Protein AF-A0A7J3X0F4-F1 (afdb_monomer)

Foldseek 3Di:
DDDDQQQVVQVQLQVCLVVPPQKDKGADDPVVVVVLVVCVVVPQWDDKDWADPVPRTMIITGGDSNDPHDGDDPPPDDDDPVCVVVVVD

Solvent-accessible surface area (backbone atoms only — not comparable to full-atom values): 5517 Å²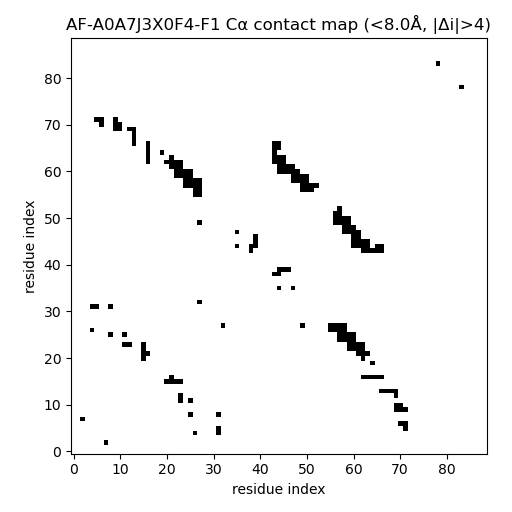 total; per-residue (Å²): 132,88,81,60,64,64,55,52,48,28,52,52,51,42,54,34,38,75,72,63,43,61,55,49,78,42,80,48,47,77,68,55,54,54,53,50,53,52,39,32,75,74,61,44,34,52,66,69,46,83,43,84,67,95,76,68,30,29,31,44,35,31,48,66,78,62,65,86,81,55,77,70,78,76,78,83,75,89,76,58,90,89,50,50,71,75,75,74,110

pLDDT: mean 89.87, std 8.06, range [42.25, 96.06]

Structure (mmCIF, N/CA/C/O backbone):
data_AF-A0A7J3X0F4-F1
#
_entry.id   AF-A0A7J3X0F4-F1
#
loop_
_atom_site.group_PDB
_atom_site.id
_atom_site.type_symbol
_atom_site.label_atom_id
_atom_site.label_alt_id
_atom_site.label_comp_id
_atom_site.label_asym_id
_atom_site.label_entity_id
_atom_site.label_seq_id
_atom_site.pdbx_PDB_ins_code
_atom_site.Cartn_x
_atom_site.Cartn_y
_atom_site.Cartn_z
_atom_site.occupancy
_atom_site.B_iso_or_equiv
_atom_site.auth_seq_id
_atom_site.auth_comp_id
_atom_site.auth_asym_id
_atom_site.auth_atom_id
_atom_site.pdbx_PDB_model_num
ATOM 1 N N . MET A 1 1 ? 5.463 19.526 11.864 1.00 42.25 1 MET A N 1
ATOM 2 C CA . MET A 1 1 ? 5.304 19.037 10.474 1.00 42.25 1 MET A CA 1
ATOM 3 C C . MET A 1 1 ? 4.461 17.771 10.490 1.00 42.25 1 MET A C 1
ATOM 5 O O . MET A 1 1 ? 4.838 16.827 11.172 1.00 42.25 1 MET A O 1
ATOM 9 N N . SER A 1 2 ? 3.315 17.754 9.804 1.00 52.97 2 SER A N 1
ATOM 10 C CA . SER A 1 2 ? 2.478 16.550 9.699 1.00 52.97 2 SER A CA 1
ATOM 11 C C . SER A 1 2 ? 3.192 15.504 8.836 1.00 52.97 2 SER A C 1
ATOM 13 O O . SER A 1 2 ? 3.480 15.753 7.664 1.00 52.97 2 SER A O 1
ATOM 15 N N . ARG A 1 3 ? 3.540 14.357 9.428 1.00 68.25 3 ARG A N 1
ATOM 16 C CA . ARG A 1 3 ? 4.170 13.237 8.722 1.00 68.25 3 ARG A CA 1
ATOM 17 C C . ARG A 1 3 ? 3.103 12.533 7.895 1.00 68.25 3 ARG A C 1
ATOM 19 O O . ARG A 1 3 ? 2.207 11.896 8.435 1.00 68.25 3 ARG A O 1
ATOM 26 N N . ASP A 1 4 ? 3.197 12.638 6.580 1.00 85.94 4 ASP A N 1
ATOM 27 C CA . ASP A 1 4 ? 2.271 11.943 5.692 1.00 85.94 4 ASP A CA 1
ATOM 28 C C . ASP A 1 4 ? 2.597 10.445 5.638 1.00 85.94 4 ASP A C 1
ATOM 30 O O . ASP A 1 4 ? 3.712 10.021 5.311 1.00 85.94 4 ASP A O 1
ATOM 34 N N . LEU A 1 5 ? 1.586 9.659 5.995 1.00 88.75 5 LEU A N 1
ATOM 35 C CA . LEU A 1 5 ? 1.673 8.213 6.160 1.00 88.75 5 LEU A CA 1
ATOM 36 C C . LEU A 1 5 ? 1.793 7.470 4.822 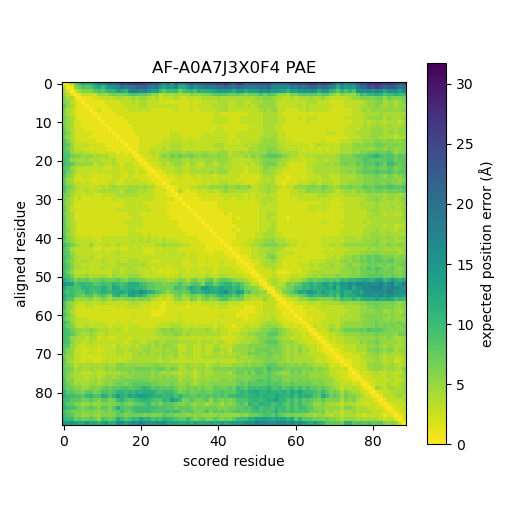1.00 88.75 5 LEU A C 1
ATOM 38 O O . LEU A 1 5 ? 2.339 6.376 4.766 1.00 88.75 5 LEU A O 1
ATOM 42 N N . VAL A 1 6 ? 1.306 8.045 3.723 1.00 91.50 6 VAL A N 1
ATOM 43 C CA . VAL A 1 6 ? 1.291 7.361 2.425 1.00 91.50 6 VAL A CA 1
ATOM 44 C C . VAL A 1 6 ? 2.682 7.384 1.798 1.00 91.50 6 VAL A C 1
ATOM 46 O O . VAL A 1 6 ? 3.166 6.347 1.351 1.00 91.50 6 VAL A O 1
ATOM 49 N N . SER A 1 7 ? 3.378 8.526 1.815 1.00 91.31 7 SER A N 1
ATOM 50 C CA . SER A 1 7 ? 4.778 8.543 1.352 1.00 91.31 7 SER A CA 1
ATOM 51 C C . SER A 1 7 ? 5.689 7.728 2.237 1.00 91.31 7 SER A C 1
ATOM 53 O O . SER A 1 7 ? 6.541 7.025 1.707 1.00 91.31 7 SER A O 1
ATOM 55 N N . GLY A 1 8 ? 5.485 7.771 3.555 1.00 92.50 8 GLY A N 1
ATOM 56 C CA . GLY A 1 8 ? 6.242 6.908 4.451 1.00 92.50 8 GLY A CA 1
ATOM 57 C C . GLY A 1 8 ? 6.068 5.430 4.094 1.00 92.50 8 GLY A C 1
ATOM 58 O O . GLY A 1 8 ? 7.067 4.730 3.986 1.00 92.50 8 GLY A O 1
ATOM 59 N N . LEU A 1 9 ? 4.830 4.982 3.849 1.00 93.44 9 LEU A N 1
ATOM 60 C CA . LEU A 1 9 ? 4.532 3.599 3.471 1.00 93.44 9 LEU A CA 1
ATOM 61 C C . LEU A 1 9 ? 5.301 3.170 2.219 1.00 93.44 9 LEU A C 1
ATOM 63 O O . LEU A 1 9 ? 6.009 2.169 2.255 1.00 93.44 9 LEU A O 1
ATOM 67 N N . PHE A 1 10 ? 5.167 3.911 1.119 1.00 93.38 10 PHE A N 1
ATOM 68 C CA . PHE A 1 10 ? 5.765 3.517 -0.159 1.00 93.38 10 PHE A CA 1
ATOM 69 C C . PHE A 1 10 ? 7.294 3.537 -0.129 1.00 93.38 10 PHE A C 1
ATOM 71 O O . PHE A 1 10 ? 7.921 2.646 -0.696 1.00 93.38 10 PHE A O 1
ATOM 78 N N . THR A 1 11 ? 7.900 4.489 0.584 1.00 93.00 11 THR A N 1
ATOM 79 C CA . THR A 1 11 ? 9.349 4.487 0.813 1.00 93.00 11 THR A CA 1
ATOM 80 C C . THR A 1 11 ? 9.779 3.278 1.640 1.00 93.00 11 T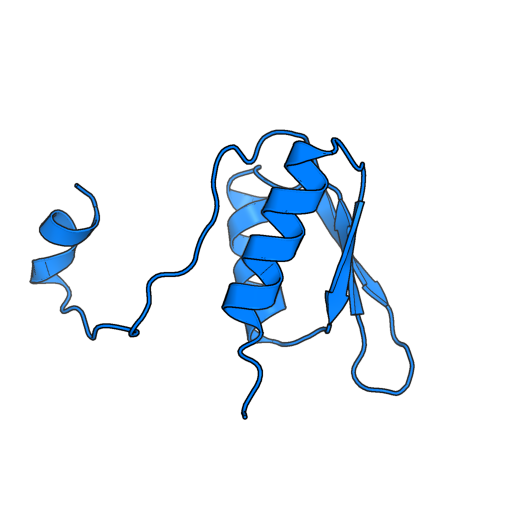HR A C 1
ATOM 82 O O . THR A 1 11 ? 10.761 2.623 1.302 1.00 93.00 11 THR A O 1
ATOM 85 N N . THR A 1 12 ? 9.042 2.936 2.702 1.00 93.38 12 THR A N 1
ATOM 86 C CA . THR A 1 12 ? 9.334 1.742 3.504 1.00 93.38 12 THR A CA 1
ATOM 87 C C . THR A 1 12 ? 9.198 0.465 2.676 1.00 93.38 12 THR A C 1
ATOM 89 O O . THR A 1 12 ? 10.093 -0.373 2.742 1.00 93.38 12 THR A O 1
ATOM 92 N N . LEU A 1 13 ? 8.141 0.321 1.872 1.00 93.44 13 LEU A N 1
ATOM 93 C CA . LEU A 1 13 ? 7.949 -0.833 0.986 1.00 93.44 13 LEU A CA 1
ATOM 94 C C . LEU A 1 13 ? 9.102 -0.970 -0.013 1.00 93.44 13 LEU A C 1
ATOM 96 O O . LEU A 1 13 ? 9.730 -2.023 -0.071 1.00 93.44 13 LEU A O 1
ATOM 100 N N . GLN A 1 14 ? 9.429 0.107 -0.733 1.00 93.19 14 GLN A N 1
ATOM 101 C CA . GLN A 1 14 ? 10.494 0.097 -1.733 1.00 93.19 14 GLN A CA 1
ATOM 102 C C . GLN A 1 14 ? 11.857 -0.245 -1.122 1.00 93.19 14 GLN A C 1
ATOM 104 O O . GLN A 1 14 ? 12.584 -1.072 -1.666 1.00 93.19 14 GLN A O 1
ATOM 109 N N . ASN A 1 15 ? 12.198 0.352 0.023 1.00 92.75 15 ASN A N 1
ATOM 110 C CA . ASN A 1 15 ? 13.479 0.094 0.680 1.00 92.75 15 ASN A CA 1
ATOM 111 C C . ASN A 1 15 ? 13.584 -1.354 1.179 1.00 92.75 15 ASN A C 1
ATOM 113 O O . ASN A 1 15 ? 14.635 -1.973 1.040 1.00 92.75 15 ASN A O 1
ATOM 117 N N . ASN A 1 16 ? 12.507 -1.907 1.747 1.00 93.38 16 ASN A N 1
ATOM 118 C CA . ASN A 1 16 ? 12.514 -3.290 2.224 1.00 93.38 16 ASN A CA 1
ATOM 119 C C . ASN A 1 16 ? 12.576 -4.296 1.066 1.00 93.38 16 ASN A C 1
ATOM 121 O O . ASN A 1 16 ? 13.313 -5.274 1.167 1.00 93.38 16 ASN A O 1
ATOM 125 N N . GLU A 1 17 ? 11.876 -4.045 -0.042 1.00 91.00 17 GLU A N 1
ATOM 126 C CA . GLU A 1 17 ? 11.971 -4.878 -1.250 1.00 91.00 17 GLU A CA 1
ATOM 127 C C . GLU A 1 17 ? 13.366 -4.799 -1.887 1.00 91.00 17 GLU A C 1
ATOM 129 O O . GLU A 1 17 ? 13.926 -5.833 -2.248 1.00 91.00 17 GLU A O 1
ATOM 134 N N . ALA A 1 18 ? 13.981 -3.611 -1.940 1.00 90.69 18 ALA A N 1
ATOM 135 C CA . ALA A 1 18 ? 15.340 -3.433 -2.461 1.00 90.69 18 ALA A CA 1
ATOM 136 C C . ALA A 1 18 ? 16.389 -4.224 -1.659 1.00 90.69 18 ALA A C 1
ATOM 138 O O . ALA A 1 18 ? 17.303 -4.810 -2.236 1.00 90.69 18 ALA A O 1
ATOM 139 N N . VAL A 1 19 ? 16.229 -4.286 -0.332 1.00 92.06 19 VAL A N 1
ATOM 140 C CA . VAL A 1 19 ? 17.078 -5.085 0.573 1.00 92.06 19 VAL A CA 1
ATOM 141 C C . VAL A 1 19 ? 16.691 -6.577 0.566 1.00 92.06 19 VAL A C 1
ATOM 143 O O . VAL A 1 19 ? 17.424 -7.405 1.098 1.00 92.06 19 VAL A O 1
ATOM 146 N N . ARG A 1 20 ? 15.582 -6.951 -0.092 1.00 89.56 20 ARG A N 1
ATOM 147 C CA . ARG A 1 20 ? 14.996 -8.307 -0.119 1.00 89.56 20 ARG A CA 1
ATOM 148 C C . ARG A 1 20 ? 14.546 -8.814 1.254 1.00 89.56 20 ARG A C 1
ATOM 150 O O . ARG A 1 20 ? 14.623 -10.010 1.547 1.00 89.56 20 ARG A O 1
ATOM 157 N N . ASN A 1 21 ? 14.034 -7.914 2.089 1.00 92.12 21 ASN A N 1
ATOM 158 C CA . ASN A 1 21 ? 13.356 -8.301 3.320 1.00 92.12 21 ASN A CA 1
ATOM 159 C C . ASN A 1 21 ? 12.055 -9.042 2.995 1.00 92.12 21 ASN A C 1
ATOM 161 O O . ASN A 1 21 ? 11.345 -8.705 2.052 1.00 92.12 21 ASN A O 1
ATOM 165 N N . ARG A 1 22 ? 11.728 -10.054 3.803 1.00 91.38 22 ARG A N 1
ATOM 166 C CA . ARG A 1 22 ? 10.514 -10.874 3.628 1.00 91.38 22 ARG A CA 1
ATOM 167 C C . ARG A 1 22 ? 9.255 -10.206 4.176 1.00 91.38 22 ARG A C 1
ATOM 169 O O . ARG A 1 22 ? 8.142 -10.600 3.839 1.00 91.38 22 ARG A O 1
ATOM 176 N N . GLU A 1 23 ? 9.430 -9.210 5.035 1.00 93.44 23 GLU A N 1
ATOM 177 C CA . GLU A 1 23 ? 8.345 -8.521 5.715 1.00 93.44 23 GLU A CA 1
ATOM 178 C C . GLU A 1 23 ? 8.693 -7.059 5.985 1.00 93.44 23 GLU A C 1
ATOM 180 O O . GLU A 1 23 ? 9.863 -6.698 6.117 1.00 93.44 23 GLU A O 1
ATOM 185 N N . CYS A 1 24 ? 7.668 -6.220 6.108 1.00 93.50 24 CYS A N 1
ATOM 186 C CA . CYS A 1 24 ? 7.814 -4.866 6.627 1.00 93.50 24 CYS A CA 1
ATOM 187 C C . CYS A 1 24 ? 6.711 -4.536 7.634 1.00 93.50 24 CYS A C 1
ATOM 189 O O . CYS A 1 24 ? 5.588 -5.032 7.532 1.00 93.50 24 CYS A O 1
ATOM 191 N N . ILE A 1 25 ? 7.028 -3.665 8.591 1.00 93.19 25 ILE A N 1
ATOM 192 C CA . ILE A 1 25 ? 6.091 -3.201 9.617 1.00 93.19 25 ILE A CA 1
ATOM 193 C C . ILE A 1 25 ? 5.818 -1.713 9.398 1.00 93.19 25 ILE A C 1
ATOM 195 O O . ILE A 1 25 ? 6.755 -0.922 9.280 1.00 93.19 25 ILE A O 1
ATOM 199 N N . TYR A 1 26 ? 4.544 -1.320 9.369 1.00 93.88 26 TYR A N 1
ATOM 200 C CA . TYR A 1 26 ? 4.139 0.075 9.181 1.00 93.88 26 TYR A CA 1
ATOM 201 C C . TYR A 1 26 ? 2.970 0.467 10.104 1.00 93.88 26 TYR A C 1
ATOM 203 O O . TYR A 1 26 ? 2.140 -0.387 10.400 1.00 93.88 26 TYR A O 1
ATOM 211 N N . PRO A 1 27 ? 2.859 1.724 10.581 1.00 92.56 27 PRO A N 1
ATOM 212 C CA . PRO A 1 27 ? 1.717 2.169 11.383 1.00 92.56 27 PRO A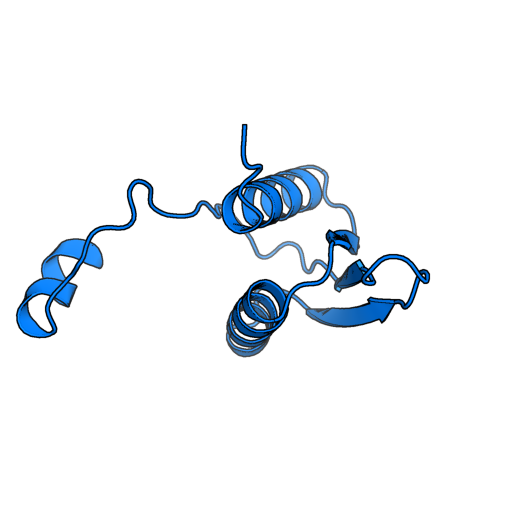 CA 1
ATOM 213 C C . PRO A 1 27 ? 0.370 1.924 10.700 1.00 92.56 27 PRO A C 1
ATOM 215 O O . PRO A 1 27 ? 0.225 2.120 9.489 1.00 92.56 27 PRO A O 1
ATOM 218 N N . ALA A 1 28 ? -0.633 1.527 11.479 1.00 90.75 28 ALA A N 1
ATOM 219 C CA . ALA A 1 28 ? -1.947 1.248 10.933 1.00 90.75 28 ALA A CA 1
ATOM 220 C C . ALA A 1 28 ? -2.786 2.518 10.734 1.00 90.75 28 ALA A C 1
ATOM 222 O O . ALA A 1 28 ? -2.791 3.452 11.532 1.00 90.75 28 ALA A O 1
ATOM 223 N N . SER A 1 29 ? -3.522 2.546 9.626 1.00 91.31 29 SER A N 1
ATOM 224 C CA .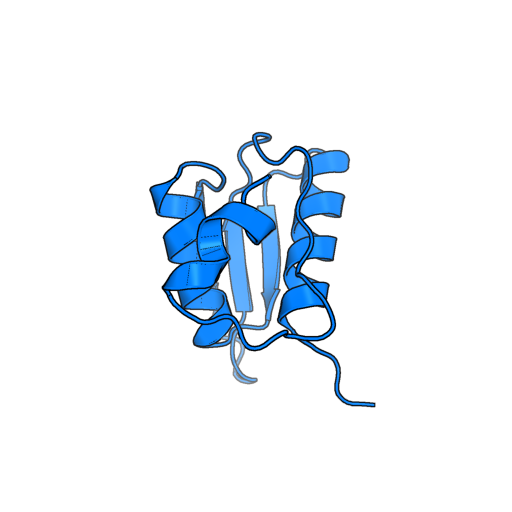 SER A 1 29 ? -4.545 3.544 9.319 1.00 91.31 29 SER A CA 1
ATOM 225 C C . SER A 1 29 ? -5.541 2.946 8.330 1.00 91.31 29 SER A C 1
ATOM 227 O O . SER A 1 29 ? -5.175 2.098 7.513 1.00 91.31 29 SER A O 1
ATOM 229 N N . LYS A 1 30 ? -6.797 3.407 8.360 1.00 91.25 30 LYS A N 1
ATOM 230 C CA . LYS A 1 30 ? -7.851 2.951 7.434 1.00 91.25 30 LYS A CA 1
ATOM 231 C C . LYS A 1 30 ? -7.450 3.146 5.967 1.00 91.25 30 LYS A C 1
ATOM 233 O O . LYS A 1 30 ? -7.705 2.278 5.138 1.00 91.25 30 LYS A O 1
ATOM 238 N N . LEU A 1 31 ? -6.779 4.259 5.655 1.00 92.06 31 LEU A N 1
ATOM 239 C CA . LEU A 1 31 ? -6.293 4.545 4.303 1.00 92.06 31 LEU A CA 1
ATOM 240 C C . LEU A 1 31 ? -5.211 3.545 3.871 1.00 92.06 31 LEU A C 1
ATOM 242 O O . LEU A 1 31 ? -5.272 3.009 2.769 1.00 92.06 31 LEU A O 1
ATOM 246 N N . ILE A 1 32 ? -4.260 3.260 4.762 1.00 93.88 32 ILE A N 1
ATOM 247 C CA . ILE A 1 32 ? -3.171 2.308 4.517 1.00 93.88 32 ILE A CA 1
ATOM 248 C C . ILE A 1 32 ? -3.735 0.903 4.293 1.00 93.88 32 ILE A C 1
ATOM 250 O O . ILE A 1 32 ? -3.349 0.245 3.335 1.00 93.88 32 ILE A O 1
ATOM 254 N N . ALA A 1 33 ? -4.717 0.479 5.094 1.00 94.00 33 ALA A N 1
ATOM 255 C CA . ALA A 1 33 ? -5.386 -0.808 4.914 1.00 94.00 33 ALA A CA 1
ATOM 256 C C . ALA A 1 33 ? -6.020 -0.947 3.518 1.00 94.00 33 ALA A C 1
ATOM 258 O O . ALA A 1 33 ? -5.897 -1.989 2.879 1.00 94.00 33 ALA A O 1
ATOM 259 N N . ASN A 1 34 ? -6.670 0.110 3.018 1.00 95.12 34 ASN A N 1
ATOM 260 C CA . ASN A 1 34 ? -7.265 0.103 1.681 1.00 95.12 34 ASN A CA 1
ATOM 261 C C . ASN A 1 34 ? -6.205 0.047 0.572 1.00 95.12 34 ASN A C 1
ATOM 263 O O . ASN A 1 34 ? -6.380 -0.706 -0.383 1.00 95.12 34 ASN A O 1
ATOM 267 N N . ILE A 1 35 ? -5.095 0.778 0.715 1.00 94.25 35 ILE A N 1
ATOM 268 C CA . ILE A 1 35 ? -3.968 0.722 -0.232 1.00 94.25 35 ILE A CA 1
ATOM 269 C C . ILE A 1 35 ? -3.372 -0.691 -0.271 1.00 94.25 35 ILE A C 1
ATOM 271 O O . ILE A 1 35 ? -3.200 -1.255 -1.349 1.00 94.25 35 ILE A O 1
ATOM 275 N N . LEU A 1 36 ? -3.115 -1.296 0.894 1.00 94.69 36 LEU A N 1
ATOM 276 C CA . LEU A 1 36 ? -2.572 -2.654 0.987 1.00 94.69 36 LEU A CA 1
ATOM 277 C C . LEU A 1 36 ? -3.512 -3.689 0.355 1.00 94.69 36 LEU A C 1
ATOM 279 O O . LEU A 1 36 ? -3.050 -4.548 -0.386 1.00 94.69 36 LEU A O 1
ATOM 283 N N . ARG A 1 37 ? -4.833 -3.570 0.545 1.00 95.81 37 ARG A N 1
ATOM 284 C CA . ARG A 1 37 ? -5.813 -4.446 -0.130 1.00 95.81 37 ARG A CA 1
ATOM 285 C C . ARG A 1 37 ? -5.736 -4.363 -1.654 1.00 95.81 37 ARG A C 1
ATOM 287 O O . ARG A 1 37 ? -5.860 -5.389 -2.317 1.00 95.81 37 ARG A O 1
ATOM 294 N N . VAL A 1 38 ? -5.546 -3.168 -2.215 1.00 95.56 38 VAL A N 1
ATOM 295 C CA . VAL A 1 38 ? -5.376 -2.997 -3.668 1.00 95.56 38 VAL A CA 1
ATOM 296 C C . VAL A 1 38 ? -4.071 -3.650 -4.125 1.00 95.56 38 VAL A C 1
ATOM 298 O O . VAL A 1 38 ? -4.087 -4.451 -5.057 1.00 95.56 38 VAL A O 1
ATOM 301 N N . LEU A 1 39 ? -2.959 -3.393 -3.429 1.00 94.38 39 LEU A N 1
ATOM 302 C CA . LEU A 1 39 ? -1.661 -4.003 -3.747 1.00 94.38 39 LEU A CA 1
ATOM 303 C C . LEU A 1 39 ? -1.699 -5.537 -3.671 1.00 94.38 39 LEU A C 1
ATOM 305 O O . LEU A 1 39 ? -1.116 -6.208 -4.522 1.00 94.38 39 LEU A O 1
ATOM 309 N N . GLN A 1 40 ? -2.411 -6.088 -2.686 1.00 94.75 40 GLN A N 1
ATOM 310 C CA . GLN A 1 40 ? -2.605 -7.527 -2.526 1.00 94.75 40 GLN A CA 1
ATOM 311 C C . GLN A 1 40 ? -3.447 -8.106 -3.667 1.00 94.75 40 GLN A C 1
ATOM 313 O O . GLN A 1 40 ? -3.084 -9.133 -4.234 1.00 94.75 40 GLN A O 1
ATOM 318 N N . ARG A 1 41 ? -4.541 -7.433 -4.055 1.00 96.06 41 ARG A N 1
ATOM 319 C CA . ARG A 1 41 ? -5.406 -7.863 -5.167 1.00 96.06 41 ARG A CA 1
ATOM 320 C C . ARG A 1 41 ? -4.638 -7.970 -6.486 1.00 96.06 41 ARG A C 1
ATOM 322 O O . ARG A 1 41 ? -4.875 -8.901 -7.245 1.00 96.06 41 ARG A O 1
ATOM 329 N N . HIS A 1 42 ? -3.723 -7.039 -6.743 1.00 94.19 42 HIS A N 1
ATOM 330 C CA . HIS A 1 42 ? -2.860 -7.070 -7.927 1.00 94.19 42 HIS A CA 1
ATOM 331 C C . HIS A 1 42 ? -1.622 -7.973 -7.761 1.00 94.19 42 HIS A C 1
ATOM 333 O O . HIS A 1 42 ? -0.834 -8.111 -8.692 1.00 94.19 42 HIS A O 1
ATOM 339 N N . GLY A 1 43 ? -1.446 -8.615 -6.601 1.00 93.06 43 GLY A N 1
ATOM 340 C CA . GLY A 1 43 ? -0.385 -9.591 -6.362 1.00 93.06 43 GLY A CA 1
ATOM 341 C C . GLY A 1 43 ? 1.014 -8.995 -6.190 1.00 93.06 43 GLY A C 1
ATOM 342 O O . GLY A 1 43 ? 1.991 -9.713 -6.414 1.00 93.06 43 GLY A O 1
ATOM 343 N N . TYR A 1 44 ? 1.124 -7.714 -5.813 1.00 92.88 44 TYR A N 1
ATOM 344 C CA . TYR A 1 44 ? 2.406 -7.066 -5.496 1.00 92.88 44 TYR A CA 1
ATOM 345 C C . TYR A 1 44 ? 2.922 -7.438 -4.104 1.00 92.88 44 TYR A C 1
ATOM 347 O O . TYR A 1 44 ? 4.125 -7.589 -3.913 1.00 92.88 44 TYR A O 1
ATOM 355 N N . ILE A 1 45 ? 2.009 -7.592 -3.143 1.00 94.62 45 ILE A N 1
ATOM 356 C CA . ILE A 1 45 ? 2.306 -7.997 -1.765 1.00 94.62 45 ILE A CA 1
ATOM 357 C C . ILE A 1 45 ? 1.591 -9.306 -1.428 1.00 94.62 45 ILE A C 1
ATOM 359 O O . ILE A 1 45 ? 0.610 -9.674 -2.078 1.00 94.62 45 ILE A O 1
ATOM 363 N N . GLY A 1 46 ? 2.092 -9.996 -0.407 1.00 94.19 46 GLY A N 1
ATOM 364 C CA . GLY A 1 46 ? 1.484 -11.203 0.138 1.00 94.19 46 GLY A CA 1
ATOM 365 C C . GLY A 1 46 ? 0.358 -10.891 1.123 1.00 94.19 46 GLY A C 1
ATOM 366 O O . GLY A 1 46 ? -0.378 -9.911 0.984 1.00 94.19 46 GLY A O 1
ATOM 367 N N . ALA A 1 47 ? 0.217 -11.741 2.138 1.00 94.06 47 ALA A N 1
ATOM 368 C CA . ALA A 1 47 ? -0.693 -11.474 3.243 1.00 94.06 47 ALA A CA 1
ATOM 369 C C . ALA A 1 47 ? -0.204 -10.281 4.081 1.00 94.06 47 ALA A C 1
ATOM 371 O O . ALA A 1 47 ? 0.994 -10.006 4.172 1.00 94.06 47 ALA A O 1
ATOM 372 N N . PHE A 1 48 ? -1.137 -9.569 4.709 1.00 95.31 48 PHE A N 1
ATOM 373 C CA . PHE A 1 48 ? -0.810 -8.581 5.728 1.00 95.31 48 PHE A CA 1
ATOM 374 C C . PHE A 1 48 ? -1.721 -8.756 6.941 1.00 95.31 48 PHE A C 1
ATOM 376 O O . PHE A 1 48 ? -2.896 -9.097 6.807 1.00 95.31 48 PHE A O 1
ATOM 383 N N . GLU A 1 49 ? -1.171 -8.505 8.122 1.00 94.00 49 GLU A N 1
ATOM 384 C CA . GLU A 1 49 ? -1.822 -8.722 9.410 1.00 94.00 49 GLU A CA 1
ATOM 385 C C . GLU A 1 49 ? -1.844 -7.424 10.211 1.00 94.00 49 GLU A C 1
ATOM 387 O O . GLU A 1 49 ? -0.894 -6.638 10.174 1.00 94.00 49 GLU A O 1
ATOM 392 N N . TYR A 1 50 ? -2.934 -7.192 10.941 1.00 93.94 50 TYR A N 1
ATOM 393 C CA . TYR A 1 50 ? -3.029 -6.094 11.896 1.00 93.94 50 TYR A CA 1
ATOM 394 C C . TYR A 1 50 ? -2.536 -6.561 13.266 1.00 93.94 50 TYR A C 1
ATOM 396 O O . TYR A 1 50 ? -3.059 -7.520 13.826 1.00 93.94 50 TYR A O 1
ATOM 404 N N . ILE A 1 51 ? -1.546 -5.859 13.802 1.00 92.62 51 ILE A N 1
ATOM 405 C CA . ILE A 1 51 ? -0.980 -6.067 15.131 1.00 92.62 51 ILE A CA 1
ATOM 406 C C . ILE A 1 51 ? -1.457 -4.923 16.021 1.00 92.62 51 ILE A C 1
ATOM 408 O O . ILE A 1 51 ? -1.177 -3.752 15.748 1.00 92.62 51 ILE A O 1
ATOM 412 N N . GLU A 1 52 ? -2.156 -5.252 17.101 1.00 87.50 52 GLU A N 1
ATOM 413 C CA . GLU A 1 52 ? -2.596 -4.273 18.088 1.00 87.50 52 GLU A CA 1
ATOM 414 C C . GLU A 1 52 ? -1.488 -4.011 19.119 1.00 87.50 52 GLU A C 1
ATOM 416 O O . GLU A 1 52 ? -1.022 -4.925 19.787 1.00 87.50 52 GLU A O 1
ATOM 421 N N . ASP A 1 53 ? -1.049 -2.755 19.233 1.00 82.75 53 ASP A N 1
ATOM 422 C CA . ASP A 1 53 ? 0.061 -2.332 20.114 1.00 82.75 53 ASP A CA 1
ATOM 423 C C . ASP A 1 53 ? -0.410 -1.306 21.168 1.00 82.75 53 ASP A C 1
ATOM 425 O O . ASP A 1 53 ? 0.344 -0.447 21.617 1.00 82.75 53 ASP A O 1
ATOM 429 N N . GLY A 1 54 ? -1.719 -1.263 21.455 1.00 82.25 54 GLY A N 1
ATOM 430 C CA . GLY A 1 54 ? -2.349 -0.307 22.386 1.00 82.25 54 GLY A CA 1
ATOM 431 C C . GLY A 1 54 ? -2.240 1.185 22.008 1.00 82.25 54 GLY A C 1
ATOM 432 O O . GLY A 1 54 ? -2.816 2.038 22.674 1.00 82.25 54 GLY A O 1
ATOM 433 N N . ARG A 1 55 ? -1.509 1.522 20.935 1.00 78.19 55 ARG A N 1
ATOM 434 C CA . ARG A 1 55 ? -1.171 2.893 20.504 1.00 78.19 55 ARG A CA 1
ATOM 435 C C . ARG A 1 55 ? -1.584 3.201 19.058 1.00 78.19 55 ARG A C 1
ATOM 437 O O . ARG A 1 55 ? -0.963 4.029 18.398 1.00 78.19 55 ARG A O 1
ATOM 444 N N . GLY A 1 56 ? -2.615 2.520 18.553 1.00 75.06 56 GLY A N 1
ATOM 445 C CA . GLY A 1 56 ? -3.146 2.715 17.192 1.00 75.06 56 GLY A CA 1
ATOM 446 C C . GLY A 1 56 ? -2.763 1.636 16.173 1.00 75.06 56 GLY A C 1
ATOM 447 O O . GLY A 1 56 ? -3.140 1.746 15.011 1.00 75.06 56 GLY A O 1
ATOM 448 N N . GLY A 1 57 ? -2.062 0.588 16.616 1.00 89.56 57 GLY A N 1
ATOM 449 C CA . GLY A 1 57 ? -1.785 -0.616 15.833 1.00 89.56 57 GLY A CA 1
ATOM 450 C C . GLY A 1 57 ? -0.757 -0.449 14.711 1.00 89.56 57 GLY A C 1
ATOM 451 O O . GLY A 1 57 ? -0.347 0.652 14.330 1.00 89.56 57 GLY A O 1
ATOM 452 N N . LYS A 1 58 ? -0.306 -1.582 14.181 1.00 93.81 58 LYS A N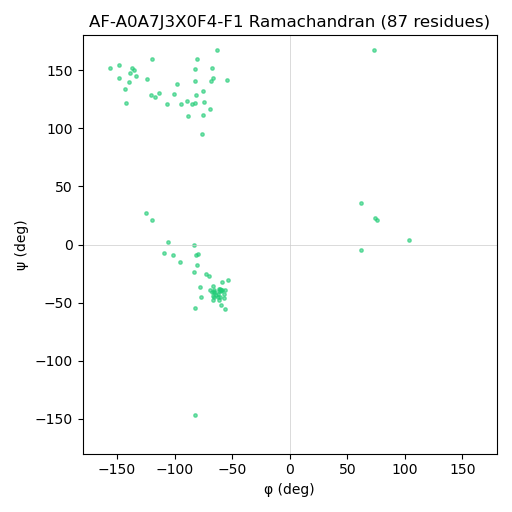 1
ATOM 453 C CA . LYS A 1 58 ? 0.680 -1.691 13.100 1.00 93.81 58 LYS A CA 1
ATOM 454 C C . LYS A 1 58 ? 0.217 -2.751 12.107 1.00 93.81 58 LYS A C 1
ATOM 456 O O . LYS A 1 58 ? -0.471 -3.689 12.481 1.00 93.81 58 LYS A O 1
ATOM 461 N N . PHE A 1 59 ? 0.610 -2.622 10.849 1.00 94.81 59 PHE A N 1
ATOM 462 C CA . PHE A 1 59 ? 0.474 -3.675 9.855 1.00 94.81 59 PHE A CA 1
ATOM 463 C C . PHE A 1 59 ? 1.808 -4.378 9.664 1.00 94.81 59 PHE A C 1
ATOM 465 O O . PHE A 1 59 ? 2.819 -3.716 9.419 1.00 94.81 59 PHE A O 1
ATOM 472 N N . ARG A 1 60 ? 1.795 -5.708 9.741 1.00 94.56 60 ARG A N 1
ATOM 473 C CA . ARG A 1 60 ? 2.876 -6.563 9.253 1.00 94.56 60 ARG A CA 1
ATOM 474 C C . ARG A 1 60 ? 2.518 -6.993 7.842 1.00 94.56 60 ARG A C 1
ATOM 476 O O . ARG A 1 60 ? 1.454 -7.560 7.633 1.00 94.56 60 ARG A O 1
ATOM 483 N N . ILE A 1 61 ? 3.362 -6.670 6.876 1.00 95.25 61 ILE A N 1
ATOM 484 C CA . ILE A 1 61 ? 3.099 -6.883 5.452 1.00 95.25 61 ILE A CA 1
ATOM 485 C C . ILE A 1 61 ? 4.135 -7.865 4.929 1.00 95.25 61 ILE A C 1
ATOM 487 O O . ILE A 1 61 ? 5.331 -7.628 5.094 1.00 95.25 61 ILE A O 1
ATOM 491 N N . GLN A 1 62 ? 3.685 -8.940 4.287 1.00 95.38 62 GLN A N 1
ATOM 492 C CA . GLN A 1 62 ? 4.561 -9.889 3.617 1.00 95.38 62 GLN A CA 1
ATOM 493 C C . GLN A 1 62 ? 4.955 -9.373 2.230 1.00 95.38 62 GLN A C 1
ATOM 495 O O . GLN A 1 62 ? 4.108 -9.015 1.407 1.00 95.38 62 GLN A O 1
ATOM 500 N N . LEU A 1 63 ? 6.256 -9.372 1.978 1.00 94.31 63 LEU A N 1
ATOM 501 C CA . LEU A 1 63 ? 6.883 -8.903 0.752 1.00 94.31 63 LEU A CA 1
ATOM 502 C C . LEU A 1 63 ? 7.181 -10.090 -0.171 1.00 94.31 63 LEU A C 1
ATOM 504 O O . LEU A 1 63 ? 7.586 -11.158 0.291 1.00 94.31 63 LEU A O 1
ATOM 508 N N . LEU A 1 64 ? 6.922 -9.921 -1.470 1.00 92.12 64 LEU A N 1
ATOM 509 C CA . LEU A 1 64 ? 7.051 -10.984 -2.479 1.00 92.12 64 LEU A CA 1
ATOM 510 C C . LEU A 1 64 ? 8.233 -10.766 -3.433 1.00 92.12 64 LEU A C 1
ATOM 512 O O . LEU A 1 64 ? 8.510 -11.648 -4.245 1.00 92.12 64 LEU A O 1
ATOM 516 N N . GLY A 1 65 ? 8.916 -9.619 -3.376 1.00 89.44 65 GLY A N 1
ATOM 517 C CA . GLY A 1 65 ? 9.986 -9.270 -4.315 1.00 89.44 65 GLY A CA 1
ATOM 518 C C . GLY A 1 65 ? 9.480 -8.835 -5.695 1.00 89.44 65 GLY A C 1
ATOM 519 O O . GLY A 1 65 ? 10.206 -8.962 -6.678 1.00 89.44 65 GLY A O 1
ATOM 520 N N . ARG A 1 66 ? 8.215 -8.404 -5.799 1.00 90.56 66 ARG A N 1
ATOM 521 C CA . ARG A 1 66 ? 7.560 -8.008 -7.062 1.00 90.56 66 ARG A CA 1
ATOM 522 C C . ARG A 1 66 ? 7.482 -6.495 -7.253 1.00 90.56 66 ARG A C 1
ATOM 524 O O . ARG A 1 66 ? 7.067 -6.036 -8.318 1.00 90.56 66 ARG A O 1
ATOM 531 N N . ILE A 1 67 ? 7.820 -5.710 -6.233 1.00 91.12 67 ILE A N 1
ATOM 532 C CA . ILE A 1 67 ? 7.734 -4.254 -6.290 1.00 91.12 67 ILE A CA 1
ATOM 533 C C . ILE A 1 67 ? 9.050 -3.710 -6.845 1.00 91.12 67 ILE A C 1
ATOM 535 O O . ILE A 1 67 ? 10.074 -3.714 -6.173 1.00 91.12 67 ILE A O 1
ATOM 539 N N . ASN A 1 68 ? 9.003 -3.170 -8.064 1.00 88.81 68 ASN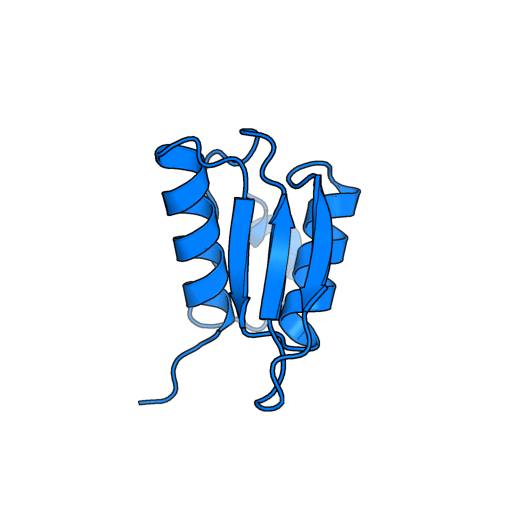 A N 1
ATOM 540 C CA . ASN A 1 68 ? 10.165 -2.518 -8.678 1.00 88.81 68 ASN A CA 1
ATOM 541 C C . ASN A 1 68 ? 10.318 -1.068 -8.192 1.00 88.81 68 ASN A C 1
ATOM 543 O O . ASN A 1 68 ? 11.359 -0.658 -7.678 1.00 88.81 68 ASN A O 1
ATOM 547 N N . ARG A 1 69 ? 9.257 -0.268 -8.349 1.00 89.94 69 ARG A N 1
ATOM 548 C CA . ARG A 1 69 ? 9.211 1.135 -7.929 1.00 89.94 69 ARG A CA 1
ATOM 549 C C . ARG A 1 69 ? 7.825 1.459 -7.405 1.00 89.94 69 ARG A C 1
ATOM 551 O O . ARG A 1 69 ? 6.829 1.142 -8.047 1.00 89.94 69 ARG A O 1
ATOM 558 N N . SER A 1 70 ? 7.770 2.128 -6.261 1.00 89.75 70 SER A N 1
ATOM 559 C CA . SER A 1 70 ? 6.517 2.592 -5.678 1.00 89.75 70 SER A CA 1
ATOM 560 C C . SER A 1 70 ? 6.717 3.955 -5.034 1.00 89.75 70 SER A C 1
ATOM 562 O O . SER A 1 70 ? 7.548 4.101 -4.139 1.00 89.75 70 SER A O 1
ATOM 564 N N . ALA A 1 71 ? 5.958 4.952 -5.476 1.00 90.94 71 ALA A N 1
ATOM 565 C CA . ALA A 1 71 ? 5.970 6.291 -4.908 1.00 90.94 71 ALA A CA 1
ATOM 566 C C . ALA A 1 71 ? 4.574 6.912 -5.049 1.00 90.94 71 ALA A C 1
ATOM 568 O O . ALA A 1 71 ? 3.912 6.685 -6.061 1.00 90.94 71 ALA A O 1
ATOM 569 N N . PRO A 1 72 ? 4.104 7.695 -4.067 1.00 91.00 72 PRO A N 1
ATOM 570 C CA . PRO A 1 72 ? 2.863 8.434 -4.217 1.00 91.00 72 PRO A CA 1
ATOM 571 C C . PRO A 1 72 ? 3.089 9.735 -4.983 1.00 91.00 72 PRO A C 1
ATOM 573 O O . PRO A 1 72 ? 4.138 10.372 -4.867 1.00 91.00 72 PRO A O 1
ATOM 576 N N . ILE A 1 73 ? 2.053 10.173 -5.688 1.00 90.06 73 ILE A N 1
ATOM 577 C CA . ILE A 1 73 ? 2.037 11.444 -6.411 1.00 90.06 73 ILE A CA 1
ATOM 578 C C . ILE A 1 73 ? 1.860 12.594 -5.416 1.00 90.06 73 ILE A C 1
ATOM 580 O O . ILE A 1 73 ? 0.983 12.546 -4.544 1.00 90.06 73 ILE A O 1
ATOM 584 N N . ARG A 1 74 ? 2.698 13.630 -5.541 1.00 87.25 74 ARG A N 1
ATOM 585 C CA . ARG A 1 74 ? 2.603 14.857 -4.744 1.00 87.25 74 ARG A CA 1
ATOM 586 C C . ARG A 1 74 ? 2.879 16.118 -5.568 1.00 87.25 74 ARG A C 1
ATOM 588 O O . ARG A 1 74 ? 3.864 16.110 -6.301 1.00 87.25 74 ARG A O 1
ATOM 595 N N . PRO A 1 75 ? 2.116 17.211 -5.348 1.00 90.50 75 PRO A N 1
ATOM 596 C CA . PRO A 1 75 ? 0.901 17.314 -4.519 1.00 90.50 75 PRO A CA 1
ATOM 597 C C . PRO A 1 75 ? -0.254 16.435 -5.041 1.00 90.50 75 PRO A C 1
ATOM 599 O O . PRO A 1 75 ? -0.174 15.872 -6.126 1.00 90.50 75 PRO A O 1
ATOM 602 N N . ARG A 1 76 ? -1.313 16.243 -4.241 1.00 88.75 76 ARG A N 1
ATOM 603 C CA . ARG A 1 76 ? -2.489 15.462 -4.668 1.00 88.75 76 ARG A CA 1
ATOM 604 C C . ARG A 1 76 ? -3.326 16.310 -5.623 1.00 88.75 76 ARG A C 1
ATOM 606 O O . ARG A 1 76 ? -4.117 17.132 -5.166 1.00 88.75 76 ARG A O 1
ATOM 613 N N . TYR A 1 77 ? -3.112 16.134 -6.922 1.00 90.25 77 TYR A N 1
ATOM 614 C CA . TYR A 1 77 ? -3.882 16.822 -7.952 1.00 90.25 77 TYR A CA 1
ATOM 615 C C . TYR A 1 77 ? -5.329 16.317 -7.975 1.00 90.25 77 TYR A C 1
ATOM 617 O O . TYR A 1 77 ? -5.589 15.127 -7.798 1.00 90.25 77 TYR A O 1
ATOM 625 N N . SER A 1 78 ? -6.272 17.238 -8.169 1.00 90.19 78 SER A N 1
ATOM 626 C CA . SER A 1 78 ? -7.660 16.887 -8.466 1.00 90.19 78 SER A CA 1
ATOM 627 C C . SER A 1 78 ? -7.754 16.589 -9.957 1.00 90.19 78 SER A C 1
ATOM 629 O O . SER A 1 78 ? -7.410 17.452 -10.759 1.00 90.19 78 SER A O 1
ATOM 631 N N . VAL A 1 79 ? -8.192 15.385 -10.315 1.00 89.75 79 VAL A N 1
ATOM 632 C CA . VAL A 1 79 ? -8.265 14.916 -11.706 1.00 89.75 79 V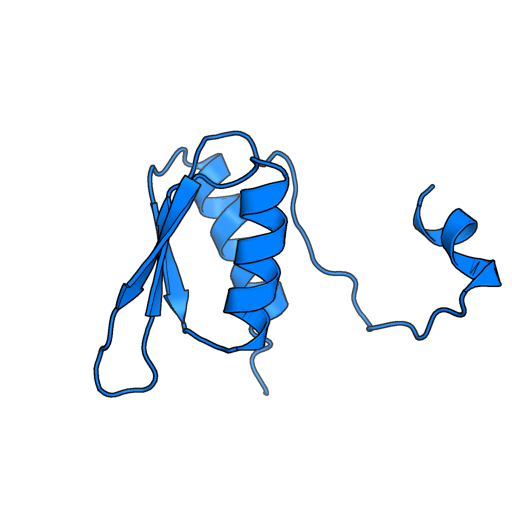AL A CA 1
ATOM 633 C C . VAL A 1 79 ? -9.713 14.562 -12.021 1.00 89.75 79 VAL A C 1
ATOM 635 O O . VAL A 1 79 ? -10.352 13.822 -11.264 1.00 89.75 79 VAL A O 1
ATOM 638 N N . LYS A 1 80 ? -10.260 15.098 -13.117 1.00 92.19 80 LYS A N 1
ATOM 639 C CA . LYS A 1 80 ? -11.610 14.758 -13.582 1.00 92.19 80 LYS A CA 1
ATOM 640 C C . LYS A 1 80 ? -11.584 13.437 -14.346 1.00 92.19 80 LYS A C 1
ATOM 642 O O . LYS A 1 80 ? -10.566 13.030 -14.890 1.00 92.19 80 LYS A O 1
ATOM 647 N N . LYS A 1 81 ? -12.749 12.796 -14.469 1.00 88.06 81 LYS A N 1
ATOM 648 C CA . LYS A 1 81 ? -12.904 11.522 -15.194 1.00 88.06 81 LYS A CA 1
ATOM 649 C C . LYS A 1 81 ? -12.365 11.558 -16.634 1.00 88.06 81 LYS A C 1
ATOM 651 O O . LYS A 1 81 ? -11.919 10.537 -17.140 1.00 88.06 81 LYS A O 1
ATOM 656 N N . ASN A 1 82 ? -12.416 12.720 -17.281 1.00 91.75 82 ASN A N 1
ATOM 657 C CA . ASN A 1 82 ? -12.002 12.881 -18.674 1.00 91.75 82 ASN A CA 1
ATOM 658 C C . ASN A 1 82 ? -10.482 13.042 -18.842 1.00 91.75 82 ASN A C 1
ATOM 660 O O . ASN A 1 82 ? -10.012 13.036 -19.970 1.00 91.75 82 ASN A O 1
ATOM 664 N N . GLU A 1 83 ? -9.737 13.199 -17.747 1.00 89.88 83 GLU A N 1
ATOM 665 C CA . GLU A 1 83 ? -8.303 13.520 -17.757 1.00 89.88 83 GLU A CA 1
ATOM 666 C C . GLU A 1 83 ? -7.438 12.300 -17.385 1.00 89.88 83 GLU A C 1
ATOM 668 O O . GLU A 1 83 ? -6.225 12.422 -17.310 1.00 89.88 83 GLU A O 1
ATOM 673 N N . TYR A 1 84 ? -8.016 11.114 -17.137 1.00 89.00 84 TYR A N 1
ATOM 674 C CA . TYR A 1 84 ? -7.247 9.943 -16.675 1.00 89.00 84 TYR A CA 1
ATOM 675 C C . TYR A 1 84 ? -6.156 9.486 -17.654 1.00 89.00 84 TYR A C 1
ATOM 677 O O . TYR A 1 84 ? -5.057 9.175 -17.205 1.00 89.00 84 TYR A O 1
ATOM 685 N N . ASP A 1 85 ? -6.417 9.536 -18.963 1.00 88.75 85 ASP A N 1
ATOM 686 C CA . ASP A 1 85 ? -5.467 9.104 -20.003 1.00 88.75 85 ASP A CA 1
ATOM 687 C C . ASP A 1 85 ? -4.139 9.884 -19.956 1.00 88.75 85 ASP A C 1
ATOM 689 O O . ASP A 1 85 ? -3.075 9.328 -20.220 1.00 88.75 85 ASP A O 1
ATOM 693 N N . GLU A 1 86 ? -4.182 11.160 -19.556 1.00 87.81 86 GLU A N 1
ATOM 694 C CA . GLU A 1 86 ? -2.990 12.003 -19.416 1.00 87.81 86 GLU A CA 1
ATOM 695 C C . GLU A 1 86 ? -2.108 11.588 -18.230 1.00 87.81 86 GLU A C 1
ATOM 697 O O . GLU A 1 86 ? -0.904 11.822 -18.258 1.00 87.81 86 GLU A O 1
ATOM 702 N N . TRP A 1 87 ? -2.692 10.974 -17.195 1.00 86.31 87 TRP A N 1
ATOM 703 C CA . TRP A 1 87 ? -1.980 10.530 -15.989 1.00 86.31 87 TRP A CA 1
ATOM 704 C C . TRP A 1 87 ? -1.549 9.061 -16.041 1.00 86.31 87 TRP A C 1
ATOM 706 O O . TRP A 1 87 ? -0.749 8.636 -15.206 1.00 86.31 87 TRP A O 1
ATOM 716 N N . GLU A 1 88 ? -2.104 8.279 -16.966 1.00 84.25 88 GLU A N 1
ATOM 717 C CA . GLU A 1 88 ? -1.735 6.875 -17.173 1.00 84.25 88 GLU A CA 1
ATOM 718 C C . GLU A 1 88 ? -0.494 6.706 -18.063 1.00 84.25 88 GLU A C 1
ATOM 720 O O . GLU A 1 88 ? 0.180 5.678 -17.964 1.00 84.25 88 GLU A O 1
ATOM 725 N N . LYS A 1 89 ? -0.199 7.697 -18.914 1.00 70.69 89 LYS A N 1
ATOM 726 C CA . LYS A 1 89 ? 0.977 7.737 -19.798 1.00 70.69 89 LYS A CA 1
ATOM 727 C C . LYS A 1 89 ? 2.238 8.190 -19.065 1.00 70.69 89 LYS A C 1
ATOM 729 O O . LYS A 1 89 ? 3.301 7.596 -19.357 1.00 70.69 89 LYS A O 1
#

Secondary structure (DSSP, 8-state):
----HHHHHHHHHHHHHHTT-SEEEEE--HHHHHHHHHHHHTTSEEEEEEE--SSS-EEEEEE-S--S-----SS-----GG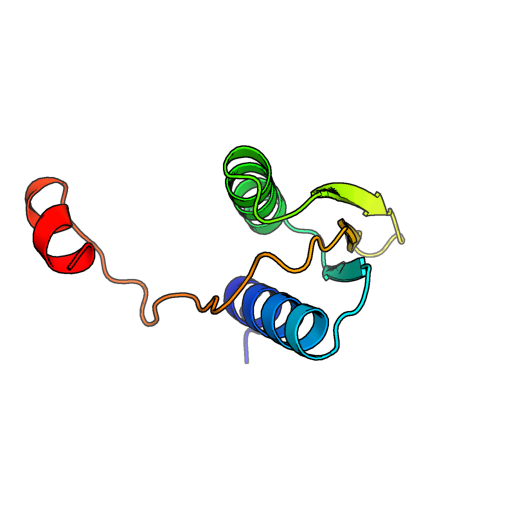GHHHHH-

Nearest PDB structures (foldseek):
  5xyi-assembly1_W  TM=9.337E-01  e=3.827E-07  Trichomonas vaginalis
  6yef-assembly1_h  TM=9.503E-01  e=8.770E-06  Staphylococcus aureus subsp. aureus NCTC 8325
  8uu4-assembly1_h  TM=9.467E-01  e=1.619E-05  Listeria innocua
  6htq-assembly1_h  TM=8.215E-01  e=8.193E-06  Bacillus subtilis subsp. subtilis str. 168
  4v61-assembly1_AH  TM=8.171E-01  e=1.754E-04  Spinacia oleracea

Sequence (89 aa):
MSRDLVSGLFTTLQNNEAVRNRECIYPASKLIANILRVLQRHGYIGAFEYIEDGRGGKFRIQLLGRINRSAPIRPRYSVKKNEYDEWEK

Radius of gyration: 14.31 Å; Cα contacts (8 Å, |Δi|>4): 106; chains: 1; bounding box: 30×30×42 Å

Mean predicted aligned error: 4.83 Å